Protein AF-A0A969TFQ9-F1 (afdb_monomer)

Secondary structure (DSSP, 8-state):
-EEEEEE-----EEETTEEEEEEEE-SPPP-PPTT----SSPPPEEEEEEEEHHHHHHHTTGGG-SS--EEEEEEEEEETTTTEEEEEEEEEEEHHHHHHHHHHHHHHHHHHHHHHHHHTT-

Radius of gyration: 19.7 Å; Cα contacts (8 Å, |Δi|>4): 183; chains: 1; bounding box: 43×30×66 Å

Nearest PDB structures (foldseek):
  4joi-assembly2_B  TM=5.918E-01  e=1.548E-03  Homo sapiens
  2xti-assembly1_B  TM=7.080E-01  e=2.778E-02  Brugia malayi
  6cqo-assembly1_G  TM=5.474E-01  e=1.103E-02  Saccharomyces cerevisiae S288C
  1se8-assembly1_A-2  TM=5.428E-01  e=1.750E-02  Deinococcus radiodurans
  3k80-assembly1_C  TM=5.067E-01  e=1.103E-02  Trypanosoma brucei

Sequence (122 aa):
MKVTLIGKLGKVIERQGFVITTMQYTGPLPNLPKGVPQPDPLPPTTYVIYIGQRQWRRIKAAVEDPEDTVVIEGTQFYDAQYEAITIFATSCTTRILEQQRREEQKAQATEAESTEAAEETT

Structure (mmCIF, N/CA/C/O backbone):
data_AF-A0A969TFQ9-F1
#
_entry.id   AF-A0A969TFQ9-F1
#
loop_
_atom_site.group_PDB
_atom_site.id
_atom_site.type_symbol
_atom_site.label_atom_id
_atom_site.label_alt_id
_atom_site.label_comp_id
_atom_site.label_asym_id
_atom_site.label_entity_id
_atom_site.label_seq_id
_atom_site.pdbx_PDB_ins_code
_atom_site.Cartn_x
_atom_site.Cartn_y
_atom_site.Cartn_z
_atom_site.occupancy
_atom_site.B_iso_or_equiv
_atom_site.auth_seq_id
_atom_site.auth_comp_id
_atom_site.auth_asym_id
_atom_site.auth_atom_id
_atom_site.pdbx_PDB_model_num
ATOM 1 N N . MET A 1 1 ? -1.121 -15.480 -3.894 1.00 84.12 1 MET A N 1
ATOM 2 C CA . MET A 1 1 ? 0.130 -14.698 -3.796 1.00 84.12 1 MET A CA 1
ATOM 3 C C . MET A 1 1 ? -0.223 -13.340 -3.211 1.00 84.12 1 MET A C 1
ATOM 5 O O . MET A 1 1 ? -1.000 -12.633 -3.836 1.00 84.12 1 MET A O 1
ATOM 9 N N . LYS A 1 2 ? 0.255 -13.024 -2.003 1.00 94.25 2 LYS A N 1
ATOM 10 C CA . LYS A 1 2 ? -0.016 -11.753 -1.313 1.00 94.25 2 LYS A CA 1
ATOM 11 C C . LYS A 1 2 ? 1.198 -10.841 -1.453 1.00 94.25 2 LYS A C 1
ATOM 13 O O . LYS A 1 2 ? 2.321 -11.323 -1.336 1.00 94.25 2 LYS A O 1
ATOM 18 N N . VAL A 1 3 ? 0.962 -9.553 -1.663 1.00 95.75 3 VAL A N 1
ATOM 19 C CA . VAL A 1 3 ? 1.996 -8.516 -1.634 1.00 95.75 3 VAL A CA 1
ATOM 20 C C . VAL A 1 3 ? 1.592 -7.381 -0.711 1.00 95.75 3 VAL A C 1
ATOM 22 O O . VAL A 1 3 ? 0.400 -7.129 -0.523 1.00 95.75 3 VAL A O 1
ATOM 25 N N . THR A 1 4 ? 2.596 -6.696 -0.172 1.00 96.62 4 THR A N 1
ATOM 26 C CA . THR A 1 4 ? 2.423 -5.494 0.639 1.00 96.62 4 THR A CA 1
ATOM 27 C C . THR A 1 4 ? 3.208 -4.359 -0.002 1.00 96.62 4 THR A C 1
ATOM 29 O O . THR A 1 4 ? 4.418 -4.474 -0.189 1.00 96.62 4 THR A O 1
ATOM 32 N N . LEU A 1 5 ? 2.519 -3.275 -0.344 1.00 96.00 5 LEU A N 1
ATOM 33 C CA . LEU A 1 5 ? 3.113 -2.039 -0.835 1.00 96.00 5 LEU A CA 1
ATOM 34 C C . LEU A 1 5 ? 3.066 -0.984 0.267 1.00 96.00 5 LEU A C 1
ATOM 36 O O . LEU A 1 5 ? 2.035 -0.801 0.916 1.00 96.00 5 LEU A O 1
ATOM 40 N N . ILE A 1 6 ? 4.182 -0.290 0.464 1.00 95.81 6 ILE A N 1
ATOM 41 C CA . ILE A 1 6 ? 4.308 0.798 1.430 1.00 95.81 6 ILE A CA 1
ATOM 42 C C . ILE A 1 6 ? 4.914 1.980 0.691 1.00 95.81 6 ILE A C 1
ATOM 44 O O . ILE A 1 6 ? 6.014 1.867 0.152 1.00 95.81 6 ILE A O 1
ATOM 48 N N . GLY A 1 7 ? 4.206 3.104 0.662 1.00 95.44 7 GLY A N 1
ATOM 49 C CA . GLY A 1 7 ? 4.700 4.289 -0.023 1.00 95.44 7 GLY A CA 1
ATOM 50 C C . GLY A 1 7 ? 3.646 5.362 -0.234 1.00 95.44 7 GLY A C 1
ATOM 51 O O . GLY A 1 7 ? 2.586 5.373 0.396 1.00 95.44 7 GLY A O 1
ATOM 52 N N . LYS A 1 8 ? 3.964 6.278 -1.147 1.00 95.69 8 LYS A N 1
ATOM 53 C CA . LYS A 1 8 ? 3.090 7.377 -1.547 1.00 95.69 8 LYS A CA 1
ATOM 54 C C . LYS A 1 8 ? 2.298 7.010 -2.792 1.00 95.69 8 LYS A C 1
ATOM 56 O O . LYS A 1 8 ? 2.812 6.369 -3.710 1.00 95.69 8 LYS A O 1
ATOM 61 N N . LEU A 1 9 ? 1.039 7.430 -2.810 1.00 96.25 9 LEU A N 1
ATOM 62 C CA . LEU A 1 9 ? 0.205 7.315 -3.995 1.00 96.25 9 LEU A CA 1
ATOM 63 C C . LEU A 1 9 ? 0.574 8.414 -4.989 1.00 96.25 9 LEU A C 1
ATOM 65 O O . LEU A 1 9 ? 0.857 9.546 -4.611 1.00 96.25 9 LEU A O 1
ATOM 69 N N . GLY A 1 10 ? 0.580 8.052 -6.264 1.00 94.88 10 GLY A N 1
ATOM 70 C CA . GLY A 1 10 ? 0.689 8.972 -7.381 1.00 94.88 10 GLY A CA 1
ATOM 71 C C . GLY A 1 10 ? -0.694 9.418 -7.839 1.00 94.88 10 GLY A C 1
ATOM 72 O O . GLY A 1 10 ? -1.557 9.779 -7.042 1.00 94.88 10 GLY A O 1
ATOM 73 N N . LYS A 1 11 ? -0.923 9.384 -9.153 1.00 94.69 11 LYS A N 1
ATOM 74 C CA . LYS A 1 11 ? -2.179 9.854 -9.738 1.00 94.69 11 LYS A CA 1
ATOM 75 C C . LYS A 1 11 ? -3.349 8.978 -9.293 1.00 94.69 11 LYS A C 1
ATOM 77 O O . LYS A 1 11 ? -3.375 7.790 -9.594 1.00 94.69 11 LYS A O 1
ATOM 82 N N . VAL A 1 12 ? -4.349 9.599 -8.674 1.00 96.75 12 VAL A N 1
ATOM 83 C CA . VAL A 1 12 ? -5.595 8.950 -8.256 1.00 96.75 12 VAL A CA 1
ATOM 84 C C . VAL A 1 12 ? -6.700 9.215 -9.278 1.00 96.75 12 VAL A C 1
ATOM 86 O O . VAL A 1 12 ? -6.914 10.346 -9.713 1.00 96.75 12 VAL A O 1
ATOM 89 N N . ILE A 1 13 ? -7.416 8.163 -9.666 1.00 96.81 13 ILE A N 1
ATOM 90 C CA . ILE A 1 13 ? -8.539 8.200 -10.600 1.00 96.81 13 ILE A CA 1
ATOM 91 C C . ILE A 1 13 ? -9.718 7.461 -9.968 1.00 96.81 13 ILE A C 1
ATOM 93 O O . ILE A 1 13 ? -9.719 6.234 -9.868 1.00 96.81 13 ILE A O 1
ATOM 97 N N . GLU A 1 14 ? -10.758 8.198 -9.582 1.00 97.06 14 GLU A N 1
ATOM 98 C CA . GLU A 1 14 ? -11.993 7.591 -9.083 1.00 97.06 14 GLU A CA 1
ATOM 99 C C . GLU A 1 14 ? -12.874 7.092 -10.247 1.00 97.06 14 GLU A C 1
ATOM 101 O O . GLU A 1 14 ? -13.025 7.743 -11.291 1.00 97.06 14 GLU A O 1
ATOM 106 N N . ARG A 1 15 ? -13.436 5.893 -10.079 1.00 95.75 15 ARG A N 1
ATOM 107 C CA . ARG A 1 15 ? -14.377 5.232 -10.992 1.00 95.75 15 ARG A CA 1
ATOM 108 C C .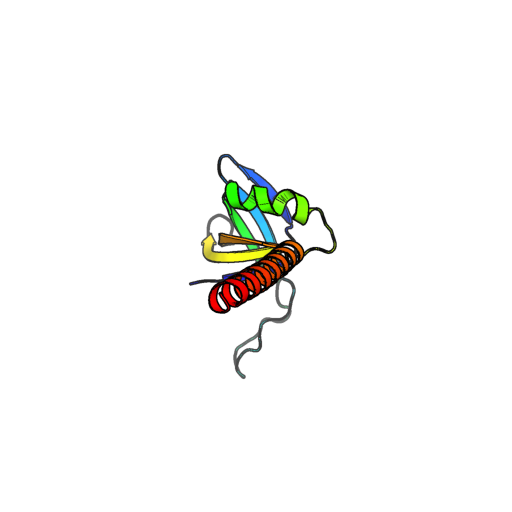 ARG A 1 15 ? -15.607 4.780 -10.207 1.00 95.75 15 ARG A C 1
ATOM 110 O O . ARG A 1 15 ? -15.637 4.810 -8.978 1.00 95.75 15 ARG A O 1
ATOM 117 N N . GLN A 1 16 ? -16.656 4.361 -10.908 1.00 94.06 16 GLN A N 1
ATOM 118 C CA . GLN A 1 16 ? -17.849 3.850 -10.241 1.00 94.06 16 GLN A CA 1
ATOM 119 C C . GLN A 1 16 ? -17.519 2.531 -9.520 1.00 94.06 16 GLN A C 1
ATOM 121 O O . GLN A 1 16 ? -17.326 1.497 -10.149 1.00 94.06 16 GLN A O 1
ATOM 126 N N . GLY A 1 17 ? -17.446 2.578 -8.188 1.00 94.88 17 GLY A N 1
ATOM 127 C CA . GLY A 1 17 ? -17.252 1.406 -7.324 1.00 94.88 17 GLY A CA 1
ATOM 128 C C . GLY A 1 17 ? -15.806 1.120 -6.900 1.00 94.88 17 GLY A C 1
ATOM 129 O O . GLY A 1 17 ? -15.604 0.344 -5.962 1.00 94.88 17 GLY A O 1
ATOM 130 N N . PHE A 1 18 ? -14.812 1.769 -7.510 1.00 97.38 18 PHE A N 1
ATOM 131 C CA . PHE A 1 18 ? -13.399 1.583 -7.178 1.00 97.38 18 PHE A CA 1
ATOM 132 C C . PHE A 1 18 ? -12.547 2.791 -7.580 1.00 97.38 18 PHE A C 1
ATOM 134 O O . PHE A 1 18 ? -12.975 3.671 -8.323 1.00 97.38 18 PHE A O 1
ATOM 141 N N . VAL A 1 19 ? -11.311 2.803 -7.101 1.00 97.81 19 VAL A N 1
ATOM 142 C CA . VAL A 1 19 ? -10.298 3.811 -7.400 1.00 97.81 19 VAL A CA 1
ATOM 143 C C . VAL A 1 19 ? -9.090 3.135 -8.018 1.00 97.81 19 VAL A C 1
ATOM 145 O O . VAL A 1 19 ? -8.673 2.073 -7.561 1.00 97.81 19 VAL A O 1
ATOM 148 N N . ILE A 1 20 ? -8.538 3.760 -9.051 1.00 96.75 20 ILE A N 1
ATOM 149 C CA . ILE A 1 20 ? -7.268 3.379 -9.659 1.00 96.75 20 ILE A CA 1
ATOM 150 C C . ILE A 1 20 ? -6.231 4.390 -9.199 1.00 96.75 20 ILE A C 1
ATOM 152 O O . ILE A 1 20 ? -6.448 5.596 -9.308 1.00 96.75 20 ILE A O 1
ATOM 156 N N . THR A 1 21 ? -5.103 3.916 -8.698 1.00 96.75 21 THR A N 1
ATOM 157 C CA . THR A 1 21 ? -3.969 4.773 -8.359 1.00 96.75 21 THR A CA 1
ATOM 158 C C . THR A 1 21 ? -2.660 4.124 -8.774 1.00 96.75 21 THR A C 1
ATOM 160 O O . THR A 1 21 ? -2.634 2.953 -9.148 1.00 96.75 21 THR A O 1
ATOM 163 N N . THR A 1 22 ? -1.574 4.881 -8.733 1.00 96.06 22 THR A N 1
ATOM 164 C CA . THR A 1 22 ? -0.229 4.372 -8.993 1.00 96.06 22 THR A CA 1
ATOM 165 C C . THR A 1 22 ? 0.633 4.471 -7.748 1.00 96.06 22 THR A C 1
ATOM 167 O O . THR A 1 22 ? 0.475 5.401 -6.965 1.00 96.06 22 THR A O 1
ATOM 170 N N . MET A 1 23 ? 1.599 3.576 -7.589 1.00 95.75 23 MET A N 1
ATOM 171 C CA . MET A 1 23 ? 2.686 3.730 -6.621 1.00 95.75 23 MET A CA 1
ATOM 172 C C . MET A 1 23 ? 3.999 3.414 -7.323 1.00 95.75 23 MET A C 1
ATOM 174 O O . MET A 1 23 ? 4.091 2.407 -8.022 1.00 95.75 23 MET A O 1
ATOM 178 N N . GLN A 1 24 ? 5.002 4.273 -7.165 1.00 93.81 24 GLN A N 1
ATOM 179 C CA . GLN A 1 24 ? 6.315 4.066 -7.767 1.00 93.81 24 GLN A CA 1
ATOM 180 C C . GLN A 1 24 ? 7.309 3.605 -6.705 1.00 93.81 24 GLN A C 1
ATOM 182 O O . GLN A 1 24 ? 7.395 4.187 -5.626 1.00 93.81 24 GLN A O 1
ATOM 187 N N . TYR A 1 25 ? 8.064 2.564 -7.029 1.00 91.88 25 TYR A N 1
ATOM 188 C CA . TYR A 1 25 ? 9.150 2.056 -6.213 1.00 91.88 25 TYR A CA 1
ATOM 189 C C . TYR A 1 25 ? 10.492 2.332 -6.890 1.00 91.88 25 TYR A C 1
ATOM 191 O O . TYR A 1 25 ? 10.716 1.924 -8.029 1.00 91.88 25 TYR A O 1
ATOM 199 N N . THR A 1 26 ? 11.376 3.016 -6.169 1.00 89.38 26 THR A N 1
ATOM 200 C CA . THR A 1 26 ? 12.738 3.380 -6.601 1.00 89.38 26 THR A CA 1
ATOM 201 C C . THR A 1 26 ? 13.816 2.865 -5.640 1.00 89.38 26 THR A C 1
ATOM 203 O O . THR A 1 26 ? 14.979 3.243 -5.756 1.00 89.38 26 THR A O 1
ATOM 206 N N . GLY A 1 27 ? 13.438 2.037 -4.660 1.00 85.75 27 GLY A N 1
ATOM 207 C CA . GLY A 1 27 ? 14.350 1.508 -3.646 1.00 85.75 27 GLY A CA 1
ATOM 208 C C . GLY A 1 27 ? 15.185 0.318 -4.134 1.00 85.75 27 GLY A C 1
ATOM 209 O O . GLY A 1 27 ? 14.932 -0.219 -5.212 1.00 85.75 27 GLY A O 1
ATOM 210 N N . PRO A 1 28 ? 16.175 -0.120 -3.338 1.00 86.75 28 PRO A N 1
ATOM 211 C CA . PRO A 1 28 ? 17.007 -1.270 -3.674 1.00 86.75 28 PRO A CA 1
ATOM 212 C C . PRO A 1 28 ? 16.209 -2.572 -3.598 1.00 86.75 28 PRO A C 1
ATOM 214 O O . PRO A 1 28 ? 15.392 -2.750 -2.698 1.00 86.75 28 PRO A O 1
ATOM 217 N N . LEU A 1 29 ? 16.507 -3.534 -4.474 1.00 86.56 29 LEU A N 1
ATOM 218 C CA . LEU A 1 29 ? 15.943 -4.878 -4.340 1.00 86.56 29 LEU A CA 1
ATOM 219 C C . LEU A 1 29 ? 16.222 -5.453 -2.938 1.00 86.56 29 LEU A C 1
ATOM 221 O O . LEU A 1 29 ? 17.274 -5.173 -2.353 1.00 86.56 29 LEU A O 1
ATOM 225 N N . PRO A 1 30 ? 15.311 -6.281 -2.394 1.00 85.75 30 PRO A N 1
ATOM 226 C CA . PRO A 1 30 ? 15.586 -7.009 -1.163 1.00 85.75 30 PRO A CA 1
ATOM 227 C C . PRO A 1 30 ? 16.843 -7.868 -1.330 1.00 85.75 30 PRO A C 1
ATOM 229 O O . PRO A 1 30 ? 17.195 -8.248 -2.446 1.00 85.75 30 PRO A O 1
ATOM 232 N N . ASN A 1 31 ? 17.507 -8.201 -0.219 1.00 88.62 31 ASN A N 1
ATOM 233 C CA . ASN A 1 31 ? 18.717 -9.023 -0.240 1.00 88.62 31 ASN A CA 1
ATOM 234 C C . ASN A 1 31 ? 18.482 -10.315 -1.032 1.00 88.62 31 ASN A C 1
ATOM 236 O O . ASN A 1 31 ? 17.735 -11.196 -0.601 1.00 8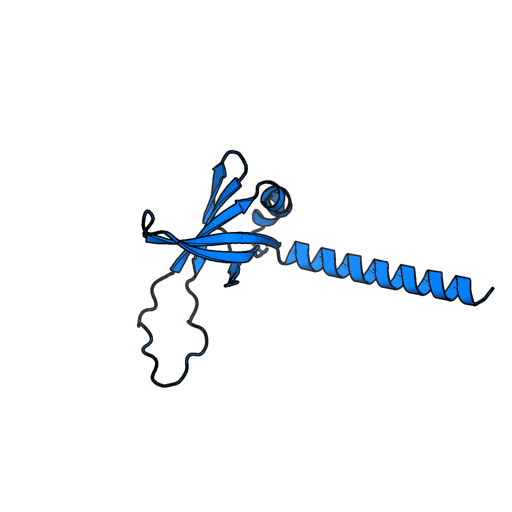8.62 31 ASN A O 1
ATOM 240 N N . LEU A 1 32 ? 19.133 -10.412 -2.190 1.00 89.06 32 LEU A N 1
ATOM 241 C CA . LEU A 1 32 ? 19.066 -11.589 -3.042 1.00 89.06 32 LEU A CA 1
ATOM 242 C C . LEU A 1 32 ? 20.212 -12.550 -2.698 1.00 89.06 32 LEU A C 1
ATOM 244 O O . LEU A 1 32 ? 21.286 -12.108 -2.275 1.00 89.06 32 LEU A O 1
ATOM 248 N N . PRO A 1 33 ? 20.021 -13.866 -2.894 1.00 93.56 33 PRO A N 1
ATOM 249 C CA . PRO A 1 33 ? 21.107 -14.830 -2.802 1.00 93.56 33 PRO A CA 1
ATOM 250 C C . PRO A 1 33 ? 22.283 -14.455 -3.711 1.00 93.56 33 PRO A C 1
ATOM 252 O O . PRO A 1 33 ? 22.107 -13.912 -4.805 1.00 93.56 33 PRO A O 1
ATOM 255 N N . LYS A 1 34 ? 23.499 -14.792 -3.272 1.00 91.94 34 LYS A N 1
ATOM 256 C CA . LYS A 1 34 ? 24.710 -14.588 -4.077 1.00 91.94 34 LYS A CA 1
ATOM 257 C C . LYS A 1 34 ? 24.573 -15.297 -5.429 1.00 91.94 34 LYS A C 1
ATOM 259 O O . LYS A 1 34 ? 24.143 -16.445 -5.481 1.00 91.94 34 LYS A O 1
ATOM 264 N N . GLY A 1 35 ? 24.981 -14.619 -6.500 1.00 90.94 35 GLY A N 1
ATOM 265 C CA . GLY A 1 35 ? 24.952 -15.152 -7.865 1.00 90.94 35 GLY A CA 1
ATOM 266 C C . GLY A 1 35 ? 23.661 -14.878 -8.642 1.00 90.94 35 GLY A C 1
ATOM 267 O O . GLY A 1 35 ? 23.632 -15.151 -9.838 1.00 90.94 35 GLY A O 1
ATOM 268 N N . VAL A 1 36 ? 22.622 -14.307 -8.017 1.00 92.94 36 VAL A N 1
ATOM 269 C CA . VAL A 1 36 ? 21.443 -13.818 -8.749 1.00 92.94 36 VAL A CA 1
ATOM 270 C C . VAL A 1 36 ? 21.805 -12.506 -9.457 1.00 92.94 36 VAL A C 1
ATOM 272 O O . VAL A 1 36 ? 22.232 -11.569 -8.778 1.00 92.94 36 VAL A O 1
ATOM 275 N N . PRO A 1 37 ? 21.644 -12.404 -10.791 1.00 89.88 37 PRO A N 1
ATOM 276 C CA . PRO A 1 37 ? 21.894 -11.161 -11.510 1.00 89.88 37 PRO 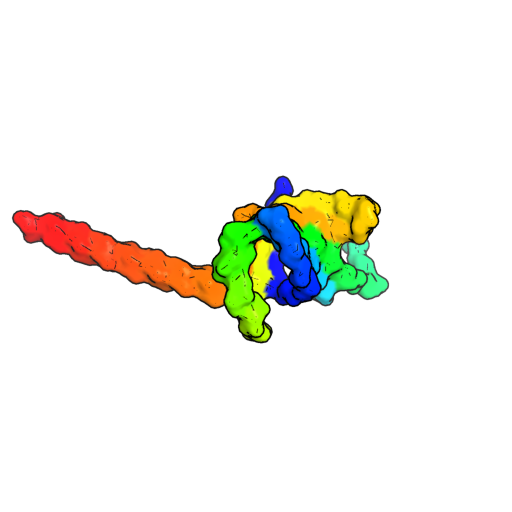A CA 1
ATOM 277 C C . PRO A 1 37 ? 20.996 -10.039 -10.988 1.00 89.88 37 PRO A C 1
ATOM 279 O O . PRO A 1 37 ? 19.782 -10.213 -10.868 1.00 89.88 37 PRO A O 1
ATOM 282 N N . GLN A 1 38 ? 21.594 -8.887 -10.700 1.00 86.06 38 GLN A N 1
ATOM 283 C CA . GLN A 1 38 ? 20.867 -7.669 -10.362 1.00 86.06 38 GLN A CA 1
ATOM 284 C C . GLN A 1 38 ? 21.024 -6.672 -11.510 1.00 86.06 38 GLN A C 1
ATOM 286 O O . GLN A 1 38 ? 22.152 -6.447 -11.952 1.00 86.06 38 GLN A O 1
ATOM 291 N N . PRO A 1 39 ? 19.925 -6.101 -12.025 1.00 85.06 39 PRO A N 1
ATOM 292 C CA . PRO A 1 39 ? 20.019 -5.036 -13.010 1.00 85.06 39 PRO A CA 1
ATOM 293 C C . PRO A 1 39 ? 20.672 -3.800 -12.379 1.00 85.06 39 PRO A C 1
ATOM 295 O O . PRO A 1 39 ? 20.312 -3.404 -11.269 1.00 85.06 39 PRO A O 1
ATOM 298 N N . ASP A 1 40 ? 21.611 -3.200 -13.107 1.00 83.62 40 ASP A N 1
ATOM 299 C CA . ASP A 1 40 ? 22.271 -1.947 -12.748 1.00 83.62 40 ASP A CA 1
ATOM 300 C C . ASP A 1 40 ? 22.253 -1.002 -13.969 1.00 83.62 40 ASP A C 1
ATOM 302 O O . ASP A 1 40 ? 22.846 -1.340 -15.000 1.00 83.62 40 ASP A O 1
ATOM 306 N N . PRO A 1 41 ? 21.532 0.136 -13.913 1.00 87.00 41 PRO A N 1
ATOM 307 C CA . PRO A 1 41 ? 20.722 0.605 -12.788 1.00 87.00 41 PRO A CA 1
ATOM 308 C C . PRO A 1 41 ? 19.419 -0.192 -12.634 1.00 87.00 41 PRO A C 1
ATOM 310 O O . PRO A 1 41 ? 18.856 -0.693 -13.610 1.00 87.00 41 PRO A O 1
ATOM 313 N N . LEU A 1 42 ? 18.892 -0.260 -11.410 1.00 88.56 42 LEU A N 1
ATOM 314 C CA . LEU A 1 42 ? 17.560 -0.811 -11.167 1.00 88.56 42 LEU A CA 1
ATOM 315 C C . LEU A 1 42 ? 16.497 0.172 -11.697 1.00 88.56 42 LEU A C 1
ATOM 317 O O . LEU A 1 42 ? 16.410 1.296 -11.191 1.00 88.56 42 LEU A O 1
ATOM 321 N N . PRO A 1 43 ? 15.679 -0.207 -12.696 1.00 89.25 43 PRO A N 1
ATOM 322 C CA . PRO A 1 43 ? 14.648 0.683 -13.207 1.00 89.25 43 PRO A CA 1
ATOM 323 C C . PRO A 1 43 ? 13.538 0.904 -12.162 1.00 89.25 43 PRO A C 1
ATOM 325 O O . PRO A 1 43 ? 13.157 -0.038 -11.457 1.00 89.25 43 PRO A O 1
ATOM 328 N N . PRO A 1 44 ? 12.961 2.119 -12.080 1.00 89.81 44 PRO A N 1
ATOM 329 C CA . PRO A 1 44 ? 11.780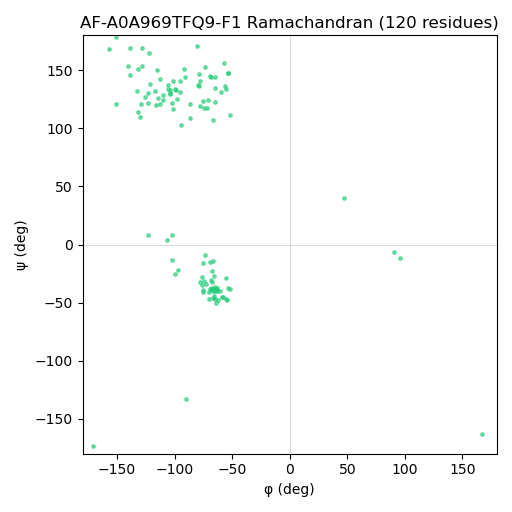 2.365 -11.264 1.00 89.81 44 PRO A CA 1
ATOM 330 C C . PRO A 1 44 ? 10.639 1.420 -11.640 1.00 89.81 44 PRO A C 1
ATOM 332 O O . PRO A 1 44 ? 10.320 1.257 -12.816 1.00 89.81 44 PRO A O 1
ATOM 335 N N . THR A 1 45 ? 9.988 0.832 -10.640 1.00 90.94 45 THR A N 1
ATOM 336 C CA . THR A 1 45 ? 8.824 -0.037 -10.854 1.00 90.94 45 THR A CA 1
ATOM 337 C C . THR A 1 45 ? 7.549 0.723 -10.523 1.00 90.94 45 THR A C 1
ATOM 339 O O . THR A 1 45 ? 7.380 1.190 -9.396 1.00 90.94 45 THR A O 1
ATOM 342 N N . THR A 1 46 ? 6.639 0.834 -11.488 1.00 92.81 46 THR A N 1
ATOM 343 C CA . THR A 1 46 ? 5.313 1.424 -11.276 1.00 92.81 46 THR A CA 1
ATOM 344 C C . THR A 1 46 ? 4.283 0.326 -11.056 1.00 92.81 46 THR A C 1
ATOM 346 O O . THR A 1 46 ? 4.108 -0.556 -11.895 1.00 92.81 46 THR A O 1
ATOM 349 N N . TYR A 1 47 ? 3.568 0.417 -9.940 1.00 95.31 47 TYR A N 1
ATOM 350 C CA . TYR A 1 47 ? 2.426 -0.426 -9.624 1.00 95.31 47 TYR A CA 1
ATOM 351 C C . TYR A 1 47 ? 1.133 0.318 -9.928 1.00 95.31 47 TYR A C 1
ATOM 353 O O . TYR A 1 47 ? 0.979 1.468 -9.517 1.00 95.31 47 TYR A O 1
ATOM 361 N N . VAL A 1 48 ? 0.189 -0.346 -10.590 1.00 96.44 48 VAL A N 1
ATOM 362 C CA . VAL A 1 48 ? -1.198 0.121 -10.715 1.00 96.44 48 VAL A CA 1
ATOM 363 C C . VAL A 1 48 ? -2.016 -0.552 -9.625 1.00 96.44 48 VAL A C 1
ATOM 365 O O . VAL A 1 48 ? -1.923 -1.755 -9.425 1.00 96.44 48 VAL A O 1
ATOM 368 N N . ILE A 1 49 ? -2.808 0.199 -8.875 1.00 97.31 49 ILE A N 1
ATOM 369 C CA . ILE A 1 49 ? -3.507 -0.322 -7.704 1.00 97.31 49 ILE A CA 1
ATOM 370 C C . ILE A 1 49 ? -4.995 -0.041 -7.847 1.00 97.31 49 ILE A C 1
ATOM 372 O O . ILE A 1 49 ? -5.406 1.103 -8.039 1.00 97.31 49 ILE A O 1
ATOM 376 N N . TYR A 1 50 ? -5.794 -1.092 -7.704 1.00 96.94 50 TYR A N 1
ATOM 377 C CA . TYR A 1 50 ? -7.248 -1.037 -7.672 1.00 96.94 50 TYR A CA 1
ATOM 378 C C . TYR A 1 50 ? -7.710 -1.134 -6.221 1.00 96.94 50 TYR A C 1
ATOM 380 O O . TYR A 1 50 ? -7.494 -2.149 -5.557 1.00 96.94 50 TYR A O 1
ATOM 388 N N . ILE A 1 51 ? -8.354 -0.077 -5.735 1.00 98.31 51 ILE A N 1
ATOM 389 C CA . ILE A 1 51 ? -8.832 0.051 -4.357 1.00 98.31 51 ILE A CA 1
ATOM 390 C C . ILE A 1 51 ? -10.357 0.087 -4.379 1.00 98.31 51 ILE A C 1
ATOM 392 O O . ILE A 1 51 ? -10.958 0.910 -5.069 1.00 98.31 51 ILE A O 1
ATOM 396 N N . GLY A 1 52 ? -11.014 -0.784 -3.612 1.00 98.19 52 GLY A N 1
ATOM 397 C CA . GLY A 1 52 ? -12.474 -0.760 -3.516 1.00 98.19 52 GLY A CA 1
ATOM 398 C C . GLY A 1 52 ? -12.973 0.538 -2.869 1.00 98.19 52 GLY A C 1
ATOM 399 O O . GLY A 1 52 ? -12.366 1.034 -1.918 1.00 98.19 52 GLY A O 1
ATOM 400 N N . GLN A 1 53 ? -14.119 1.074 -3.312 1.00 97.75 53 GLN A N 1
ATOM 401 C CA . GLN A 1 53 ? -14.605 2.387 -2.845 1.00 97.75 53 GLN A CA 1
ATOM 402 C C . GLN A 1 53 ? -14.707 2.499 -1.314 1.00 97.75 53 GLN A C 1
ATOM 404 O O . GLN A 1 53 ? -14.435 3.552 -0.740 1.00 97.75 53 GLN A O 1
ATOM 409 N N . ARG A 1 54 ? -15.109 1.417 -0.631 1.00 96.69 54 ARG A N 1
ATOM 410 C CA . ARG A 1 54 ? -15.238 1.394 0.837 1.00 96.69 54 ARG A CA 1
ATOM 411 C C . ARG A 1 54 ? -13.894 1.553 1.547 1.00 96.69 54 ARG A C 1
ATOM 413 O O . ARG A 1 54 ? -13.846 2.221 2.572 1.00 96.69 54 ARG A O 1
ATOM 420 N N . GLN A 1 55 ? -12.833 0.946 1.018 1.00 97.12 55 GLN A N 1
ATOM 421 C CA . GLN A 1 55 ? -11.477 1.095 1.546 1.00 97.12 55 GLN A CA 1
ATOM 422 C C . GLN A 1 55 ? -10.964 2.510 1.268 1.00 97.12 55 GLN A C 1
ATOM 424 O O . GLN A 1 55 ? -10.515 3.183 2.190 1.00 97.12 55 GLN A O 1
ATOM 429 N N . TRP A 1 56 ? -11.130 2.996 0.031 1.00 97.75 56 TRP A N 1
ATOM 430 C CA . TRP A 1 56 ? -10.691 4.336 -0.366 1.00 97.75 56 TRP A CA 1
ATOM 431 C C . TRP A 1 56 ? -11.268 5.433 0.529 1.00 97.75 56 TRP A C 1
ATOM 433 O O . TRP A 1 56 ? -10.531 6.266 1.046 1.00 97.75 56 TRP A O 1
ATOM 443 N N . ARG A 1 57 ? -12.579 5.388 0.797 1.00 96.62 57 ARG A N 1
ATOM 444 C CA . ARG A 1 57 ? -13.257 6.370 1.660 1.00 96.62 57 ARG A CA 1
ATOM 445 C C . ARG A 1 57 ? -12.642 6.497 3.057 1.00 96.62 57 ARG A C 1
ATOM 447 O O . ARG A 1 57 ? -12.750 7.566 3.638 1.00 96.62 57 ARG A O 1
ATOM 454 N N . ARG A 1 58 ? -12.024 5.437 3.592 1.00 96.06 58 ARG A N 1
ATOM 455 C CA . ARG A 1 58 ? -11.407 5.448 4.930 1.00 96.06 58 ARG A CA 1
ATOM 456 C C . ARG A 1 58 ? -10.074 6.184 4.954 1.00 96.06 58 ARG A C 1
ATOM 458 O O . ARG A 1 58 ? -9.762 6.815 5.951 1.00 96.06 58 ARG A O 1
ATOM 465 N N . ILE A 1 59 ? -9.306 6.096 3.870 1.00 96.50 59 ILE A N 1
ATOM 466 C CA . ILE A 1 59 ? -7.951 6.654 3.805 1.00 96.50 59 ILE A CA 1
ATOM 467 C C . ILE A 1 59 ? -7.875 7.972 3.032 1.00 96.50 59 ILE A C 1
ATOM 469 O O . ILE A 1 59 ? -6.870 8.659 3.129 1.00 96.50 59 ILE A O 1
ATOM 473 N N . LYS A 1 60 ? -8.923 8.342 2.280 1.00 96.31 60 LYS A N 1
ATOM 474 C CA . LYS A 1 60 ? -8.928 9.497 1.366 1.00 96.31 60 LYS A CA 1
ATOM 475 C C . LYS A 1 60 ? -8.470 10.806 2.015 1.00 96.31 60 LYS A C 1
ATOM 477 O O . LYS A 1 60 ? -7.802 11.587 1.362 1.00 96.31 60 LYS A O 1
ATOM 482 N N . ALA A 1 61 ? -8.833 11.055 3.271 1.00 95.00 61 ALA A N 1
ATOM 483 C CA . ALA A 1 61 ? -8.369 12.249 3.975 1.00 95.00 61 ALA A CA 1
ATOM 484 C C . ALA A 1 61 ? -6.902 12.122 4.423 1.00 95.00 61 ALA A C 1
ATOM 486 O O . ALA A 1 61 ? -6.145 13.076 4.312 1.00 95.00 61 ALA A O 1
ATOM 487 N N . ALA A 1 62 ? -6.495 10.939 4.889 1.00 93.75 62 ALA A N 1
ATOM 488 C CA . ALA A 1 62 ? -5.145 10.688 5.390 1.00 93.75 62 ALA A CA 1
ATOM 489 C C . ALA A 1 62 ? -4.079 10.729 4.282 1.00 93.75 62 ALA A C 1
ATOM 491 O O . ALA A 1 62 ? -2.950 11.127 4.529 1.00 93.75 62 ALA A O 1
ATOM 492 N N . VAL A 1 63 ? -4.428 10.366 3.043 1.00 94.06 63 VAL A N 1
ATOM 493 C CA . VAL A 1 63 ? -3.474 10.407 1.918 1.00 94.06 63 VAL A CA 1
ATOM 494 C C . VAL A 1 63 ? -3.078 11.819 1.480 1.00 94.06 63 VAL A C 1
ATOM 496 O O . VAL A 1 63 ? -2.099 11.952 0.752 1.00 94.06 63 VAL A O 1
ATOM 499 N N . GLU A 1 64 ? -3.815 12.849 1.904 1.00 93.19 64 GLU A N 1
ATOM 500 C CA . GLU A 1 64 ? -3.465 14.254 1.656 1.00 93.19 64 GLU A CA 1
ATOM 501 C C . GLU A 1 64 ? -2.309 14.724 2.560 1.00 93.19 64 GLU A C 1
ATOM 503 O O . GLU A 1 64 ? -1.685 15.746 2.278 1.00 93.19 64 GLU A O 1
ATOM 508 N N . ASP A 1 65 ? -1.996 13.984 3.631 1.00 93.62 65 ASP A N 1
ATOM 509 C CA . ASP A 1 65 ? -0.876 14.287 4.518 1.00 93.62 65 ASP A CA 1
ATOM 510 C C . ASP A 1 65 ? 0.470 13.914 3.849 1.00 93.62 65 ASP A C 1
ATOM 512 O O . ASP A 1 65 ? 0.730 12.737 3.543 1.00 93.62 65 ASP A O 1
ATOM 516 N N . PRO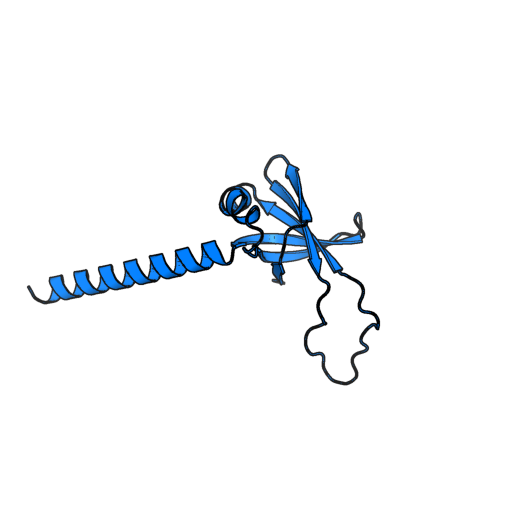 A 1 66 ? 1.370 14.889 3.609 1.00 91.19 66 PRO A N 1
ATOM 517 C CA . PRO A 1 66 ? 2.678 14.634 3.015 1.00 91.19 66 PRO A CA 1
ATOM 518 C C . PRO A 1 66 ? 3.614 13.812 3.911 1.00 91.19 66 PRO A C 1
ATOM 520 O O . PRO A 1 66 ? 4.542 13.207 3.373 1.00 91.19 66 PRO A O 1
ATOM 523 N N . GLU A 1 67 ? 3.332 13.648 5.202 1.00 94.06 67 GLU A N 1
ATOM 524 C CA . GLU A 1 67 ? 4.136 12.831 6.121 1.00 94.06 67 GLU A CA 1
ATOM 525 C C . GLU A 1 67 ? 3.578 11.408 6.308 1.00 94.06 67 GLU A C 1
ATOM 527 O O . GLU A 1 67 ? 4.324 10.478 6.625 1.00 94.06 67 GLU A O 1
ATOM 532 N N . ASP A 1 68 ? 2.289 11.176 6.039 1.00 95.44 68 ASP A N 1
ATOM 533 C CA . ASP A 1 68 ? 1.683 9.850 6.224 1.00 95.44 68 ASP A CA 1
ATOM 534 C C . ASP A 1 68 ? 2.023 8.885 5.077 1.00 95.44 68 ASP A C 1
ATOM 536 O O . ASP A 1 68 ? 2.149 9.259 3.917 1.00 95.44 68 ASP A O 1
ATOM 540 N N . THR A 1 69 ? 2.156 7.595 5.354 1.00 96.19 69 THR A N 1
ATOM 541 C CA . THR A 1 69 ? 2.483 6.597 4.328 1.00 96.19 69 THR A CA 1
ATOM 542 C C . THR A 1 69 ? 1.358 5.592 4.185 1.00 96.19 69 THR A C 1
ATOM 544 O O . THR A 1 69 ? 0.891 5.025 5.173 1.00 96.19 69 THR A O 1
ATOM 547 N N . VAL A 1 70 ? 0.953 5.320 2.945 1.00 97.56 70 VAL A N 1
ATOM 548 C CA . VAL A 1 70 ? -0.085 4.331 2.655 1.00 97.56 70 VAL A CA 1
ATOM 549 C C . VAL A 1 70 ? 0.510 2.933 2.728 1.00 97.56 70 VAL A C 1
ATOM 551 O O . VAL A 1 70 ? 1.591 2.674 2.195 1.00 97.56 70 VAL A O 1
ATOM 554 N N . VAL A 1 71 ? -0.222 2.028 3.369 1.00 97.69 71 VAL A N 1
ATOM 555 C CA . VAL A 1 71 ? 0.072 0.600 3.449 1.00 97.69 71 VAL A CA 1
ATOM 556 C C . VAL A 1 71 ? -1.055 -0.149 2.746 1.00 97.69 71 VAL A C 1
ATOM 558 O O . VAL A 1 71 ? -2.230 -0.038 3.108 1.00 97.69 71 VAL A O 1
ATOM 561 N N . ILE A 1 72 ? -0.703 -0.900 1.708 1.00 98.06 72 ILE A N 1
ATOM 562 C CA . ILE A 1 72 ? -1.647 -1.651 0.881 1.00 98.06 72 ILE A CA 1
ATOM 563 C C . ILE A 1 72 ? -1.249 -3.109 0.899 1.00 98.06 72 ILE A C 1
ATOM 565 O O . ILE A 1 72 ? -0.106 -3.445 0.616 1.00 98.06 72 ILE A O 1
ATOM 569 N N . GLU A 1 73 ? -2.214 -3.978 1.160 1.00 98.06 73 GLU A N 1
ATOM 570 C CA . GLU A 1 73 ? -2.058 -5.407 0.935 1.00 98.06 73 GLU A CA 1
ATOM 571 C C . GLU A 1 73 ? -2.988 -5.848 -0.183 1.00 98.06 73 GLU A C 1
ATOM 573 O O . GLU A 1 73 ? -4.126 -5.380 -0.275 1.00 98.06 73 GLU A O 1
ATOM 578 N N . GLY A 1 74 ? -2.531 -6.773 -1.017 1.00 98.00 74 GLY A N 1
ATOM 579 C CA . GLY A 1 74 ? -3.346 -7.245 -2.123 1.00 98.00 74 GLY A CA 1
ATOM 580 C C . GLY A 1 74 ? -2.781 -8.449 -2.848 1.00 98.00 74 GLY A C 1
ATOM 581 O O . GLY A 1 74 ? -1.782 -9.049 -2.447 1.00 98.00 74 GLY A O 1
ATOM 582 N N . THR A 1 75 ? -3.453 -8.793 -3.941 1.00 97.56 75 THR A N 1
ATOM 583 C CA . THR A 1 75 ? -2.995 -9.813 -4.888 1.00 97.56 75 THR A CA 1
ATOM 584 C C . THR A 1 75 ? -2.454 -9.125 -6.130 1.00 97.56 75 THR A C 1
ATOM 586 O O . THR A 1 75 ? -3.127 -8.257 -6.687 1.00 97.56 75 THR A O 1
ATOM 589 N N . GLN A 1 76 ? -1.251 -9.513 -6.555 1.00 96.00 76 GLN A N 1
ATOM 590 C CA . GLN A 1 76 ? -0.637 -8.975 -7.766 1.00 96.00 76 GLN A CA 1
ATOM 591 C C . GLN A 1 76 ? -0.984 -9.809 -9.002 1.00 96.00 76 GLN A C 1
ATOM 593 O O . GLN A 1 76 ? -1.033 -11.040 -8.931 1.00 96.00 76 GLN A O 1
ATOM 598 N N . PHE A 1 77 ? -1.150 -9.140 -10.137 1.00 93.38 77 PHE A N 1
ATOM 599 C CA . PHE A 1 77 ? -1.155 -9.743 -11.465 1.00 93.38 77 PHE A CA 1
ATOM 600 C C . PHE A 1 77 ? -0.408 -8.830 -12.443 1.00 93.38 77 PHE A C 1
ATOM 602 O O . PHE A 1 77 ? -0.322 -7.624 -12.226 1.00 93.38 77 PHE A O 1
ATOM 609 N N . TYR A 1 78 ? 0.153 -9.395 -13.507 1.00 93.31 78 TYR A N 1
ATOM 610 C CA . TYR A 1 78 ? 0.736 -8.594 -14.579 1.00 93.31 78 TYR A CA 1
ATOM 611 C C . TYR A 1 78 ? -0.347 -8.227 -15.594 1.00 93.31 78 TYR A C 1
ATOM 613 O O . TYR A 1 78 ? -0.983 -9.116 -16.163 1.00 93.31 78 TYR A O 1
ATOM 621 N N . ASP A 1 79 ? -0.558 -6.931 -15.806 1.00 87.00 79 ASP A N 1
ATOM 622 C CA . ASP A 1 79 ? -1.490 -6.416 -16.799 1.00 87.00 79 ASP A CA 1
ATOM 623 C C . ASP A 1 79 ? -0.741 -6.121 -18.099 1.00 87.00 79 ASP A C 1
ATOM 625 O O . ASP A 1 79 ? -0.039 -5.116 -18.215 1.00 87.00 79 ASP A O 1
ATOM 629 N N . ALA A 1 80 ? -0.894 -7.011 -19.078 1.00 89.75 80 ALA A N 1
ATOM 630 C CA . ALA A 1 80 ? -0.237 -6.883 -20.373 1.00 89.75 80 ALA A CA 1
ATOM 631 C C . ALA A 1 80 ? -0.760 -5.698 -21.203 1.00 89.75 80 ALA A C 1
ATOM 633 O O . ALA A 1 80 ? -0.042 -5.213 -22.068 1.00 89.75 80 ALA A O 1
ATOM 634 N N . GLN A 1 81 ? -1.984 -5.214 -20.954 1.00 82.94 81 GLN A N 1
ATOM 635 C CA . GLN A 1 81 ? -2.542 -4.084 -21.701 1.00 82.94 81 GLN A CA 1
ATOM 636 C C . GLN A 1 81 ? -1.878 -2.762 -21.303 1.00 82.94 81 GLN A C 1
ATOM 638 O O . GLN A 1 81 ? -1.727 -1.868 -22.133 1.00 82.94 81 GLN A O 1
ATOM 643 N N . TYR A 1 82 ? -1.501 -2.636 -20.031 1.00 78.19 82 TYR A N 1
ATOM 644 C CA . TYR A 1 82 ? -0.852 -1.442 -19.485 1.00 78.19 82 TYR A CA 1
ATOM 645 C C . TYR A 1 82 ? 0.640 -1.640 -19.201 1.00 78.19 82 TYR A C 1
ATOM 647 O O . TYR A 1 82 ? 1.268 -0.742 -18.647 1.00 78.19 82 TYR A O 1
ATOM 655 N N . GLU A 1 83 ? 1.185 -2.810 -19.551 1.00 85.62 83 GLU A N 1
ATOM 656 C CA . GLU A 1 83 ? 2.566 -3.229 -19.284 1.00 85.62 83 GLU A CA 1
ATOM 657 C C . GLU A 1 83 ? 2.998 -2.970 -17.829 1.00 85.62 83 GLU A C 1
ATOM 659 O O . GLU A 1 83 ? 4.121 -2.551 -17.549 1.00 85.62 83 GLU A O 1
ATOM 664 N N . ALA A 1 84 ? 2.091 -3.217 -16.879 1.00 88.19 84 ALA A N 1
ATOM 665 C CA . ALA A 1 84 ? 2.268 -2.835 -15.482 1.00 88.19 84 ALA A CA 1
ATOM 666 C C . ALA A 1 84 ? 1.951 -3.977 -14.515 1.00 88.19 84 ALA A C 1
ATOM 668 O O . ALA A 1 84 ? 1.094 -4.829 -14.763 1.00 88.19 84 ALA A O 1
ATOM 669 N N . ILE A 1 85 ? 2.616 -3.967 -13.358 1.00 94.62 85 ILE A N 1
ATOM 670 C CA . ILE A 1 85 ? 2.232 -4.832 -12.243 1.00 94.62 85 ILE A CA 1
ATOM 671 C C . ILE A 1 85 ? 1.020 -4.199 -11.573 1.00 94.62 85 ILE A C 1
ATOM 673 O O . ILE A 1 85 ? 1.085 -3.081 -11.059 1.00 94.62 85 ILE A O 1
ATOM 677 N N . THR A 1 86 ? -0.082 -4.931 -11.558 1.00 96.00 86 THR A N 1
ATOM 678 C CA . THR A 1 86 ? -1.329 -4.476 -10.970 1.00 96.00 86 THR A CA 1
ATOM 679 C C . THR A 1 86 ? -1.597 -5.163 -9.642 1.00 96.00 86 THR A C 1
ATOM 681 O O . THR A 1 86 ? -1.440 -6.374 -9.515 1.00 96.00 86 THR A O 1
ATOM 684 N N . ILE A 1 87 ? -2.054 -4.396 -8.655 1.00 97.62 87 ILE A N 1
ATOM 685 C CA . ILE A 1 87 ? -2.455 -4.869 -7.334 1.00 97.62 87 ILE A CA 1
ATOM 686 C C . ILE A 1 87 ? -3.961 -4.689 -7.155 1.00 97.62 87 ILE A C 1
ATOM 688 O O . ILE A 1 87 ? -4.470 -3.568 -7.169 1.00 97.62 87 ILE A O 1
ATOM 692 N N . PHE A 1 88 ? -4.675 -5.785 -6.901 1.00 97.12 88 PHE A N 1
ATOM 693 C CA . PHE A 1 88 ? -6.033 -5.733 -6.361 1.00 97.12 88 PHE A CA 1
ATOM 694 C C . PHE A 1 88 ? -5.963 -5.657 -4.837 1.00 97.12 88 PHE A C 1
ATOM 696 O O . PHE A 1 88 ? -5.586 -6.634 -4.181 1.00 97.12 88 PHE A O 1
ATOM 703 N N . ALA A 1 89 ? -6.295 -4.494 -4.274 1.00 98.12 89 ALA A N 1
ATOM 704 C CA . ALA A 1 89 ? -6.176 -4.248 -2.844 1.00 98.12 89 ALA A CA 1
ATOM 705 C C . ALA A 1 89 ? -7.223 -5.039 -2.046 1.00 98.12 89 ALA A C 1
ATOM 707 O O . ALA A 1 89 ? -8.433 -4.905 -2.236 1.00 98.12 89 ALA A O 1
ATOM 708 N N . THR A 1 90 ? -6.753 -5.834 -1.092 1.00 97.75 90 THR A N 1
ATOM 709 C CA . THR A 1 90 ? -7.582 -6.529 -0.097 1.00 97.75 90 THR A CA 1
ATOM 710 C C . THR A 1 90 ? -7.587 -5.792 1.242 1.00 97.75 90 THR A C 1
ATOM 712 O O . THR A 1 90 ? -8.562 -5.880 1.985 1.00 97.75 90 THR A O 1
ATOM 715 N N . SER A 1 91 ? -6.542 -5.009 1.522 1.00 97.44 91 SER A N 1
ATOM 716 C CA . SER A 1 91 ? -6.466 -4.066 2.641 1.00 97.44 91 SER A CA 1
ATOM 717 C C . SER A 1 91 ? -5.815 -2.764 2.182 1.00 97.44 91 SER A C 1
ATOM 719 O O . SER A 1 91 ? -4.931 -2.772 1.328 1.00 97.44 91 SER A O 1
ATOM 721 N N . CYS A 1 92 ? -6.262 -1.645 2.740 1.00 97.75 92 CYS A N 1
ATOM 722 C CA . CYS A 1 92 ? -5.728 -0.328 2.435 1.00 97.75 92 CYS A CA 1
ATOM 723 C C . CYS A 1 92 ? -5.900 0.570 3.662 1.00 97.75 92 CYS A C 1
ATOM 725 O O . CYS A 1 92 ? -7.019 0.740 4.154 1.00 97.75 92 CYS A O 1
ATOM 727 N N . THR A 1 93 ? -4.787 1.080 4.175 1.00 97.81 93 THR A N 1
ATOM 728 C CA . THR A 1 93 ? -4.698 1.892 5.395 1.00 97.81 93 THR A CA 1
ATOM 729 C C . THR A 1 93 ? -3.505 2.842 5.285 1.00 97.81 93 THR A C 1
ATOM 731 O O . THR A 1 93 ? -2.784 2.823 4.286 1.00 97.81 93 THR A O 1
ATOM 734 N N . THR A 1 94 ? -3.282 3.671 6.294 1.00 97.81 94 THR A N 1
ATOM 735 C CA . THR A 1 94 ? -2.071 4.484 6.424 1.00 97.81 94 THR A CA 1
ATOM 736 C C . THR A 1 94 ? -1.354 4.185 7.739 1.00 97.81 94 THR A C 1
ATOM 738 O O . THR A 1 94 ? -1.933 3.546 8.622 1.00 97.81 94 THR A O 1
ATOM 741 N N . ARG A 1 95 ? -0.090 4.607 7.874 1.00 96.69 95 ARG A N 1
ATOM 742 C CA . ARG A 1 95 ? 0.711 4.407 9.095 1.00 96.69 95 ARG A CA 1
ATOM 743 C C . ARG A 1 95 ? 0.031 5.043 10.304 1.00 96.69 95 ARG A C 1
ATOM 745 O O . ARG A 1 95 ? -0.070 4.392 11.342 1.00 96.69 95 ARG A O 1
ATOM 752 N N . ILE A 1 96 ? -0.460 6.273 10.152 1.00 96.31 96 ILE A N 1
ATOM 753 C CA . ILE A 1 96 ? -1.131 7.002 11.236 1.00 96.31 96 ILE A CA 1
ATOM 754 C C . ILE A 1 96 ? -2.431 6.294 11.637 1.00 96.31 96 ILE A C 1
ATOM 756 O O . ILE A 1 96 ? -2.651 6.038 12.820 1.00 96.31 96 ILE A O 1
ATOM 760 N N . LEU A 1 97 ? -3.264 5.896 10.668 1.00 96.06 97 LEU A N 1
ATOM 761 C CA . LEU A 1 97 ? -4.517 5.183 10.949 1.00 96.06 97 LEU A CA 1
ATOM 762 C C . LEU A 1 97 ? -4.283 3.802 11.585 1.00 96.06 97 LEU A C 1
ATOM 764 O O . LEU A 1 97 ? -5.047 3.384 12.456 1.00 96.06 97 LEU A O 1
ATOM 768 N N . GLU A 1 98 ? -3.231 3.079 11.181 1.00 94.69 98 GLU A N 1
ATOM 769 C CA . GLU A 1 98 ? -2.850 1.824 11.844 1.00 94.69 98 GLU A CA 1
ATOM 770 C C . GLU A 1 98 ? -2.412 2.047 13.290 1.00 94.69 98 GLU A C 1
ATOM 772 O O . GLU A 1 98 ? -2.757 1.241 14.157 1.00 94.69 98 GLU A O 1
ATOM 777 N N . GLN A 1 99 ? -1.661 3.117 13.554 1.00 93.88 99 GLN A N 1
ATOM 778 C CA . GLN A 1 99 ? -1.218 3.456 14.900 1.00 93.88 99 GLN A CA 1
ATOM 779 C C . GLN A 1 99 ? -2.408 3.789 15.807 1.00 93.88 99 GLN A C 1
ATOM 781 O O . GLN A 1 99 ? -2.545 3.166 16.859 1.00 93.88 99 GLN A O 1
ATOM 786 N N . GLN A 1 100 ? -3.305 4.672 15.362 1.00 93.56 100 GLN A N 1
ATOM 787 C CA . GLN A 1 100 ? -4.519 5.042 16.102 1.00 93.56 100 GLN A CA 1
ATOM 788 C C . GLN A 1 100 ? -5.355 3.810 16.457 1.00 93.56 100 GLN A C 1
ATOM 790 O O . GLN A 1 100 ? -5.703 3.592 17.615 1.00 93.56 100 GLN A O 1
ATOM 795 N N . ARG A 1 101 ? -5.586 2.922 15.482 1.00 92.94 101 ARG A N 1
ATOM 796 C CA . ARG A 1 101 ? -6.335 1.682 15.712 1.00 92.94 101 ARG A CA 1
ATOM 797 C C . ARG A 1 101 ? -5.672 0.774 16.751 1.00 92.94 101 ARG A C 1
ATOM 799 O O . ARG A 1 101 ? -6.369 0.137 17.537 1.00 92.94 101 ARG A O 1
ATOM 806 N N . ARG A 1 102 ? -4.339 0.656 16.741 1.00 93.12 102 ARG A N 1
ATOM 807 C CA . ARG A 1 102 ? -3.610 -0.163 17.726 1.00 93.12 102 ARG A CA 1
ATOM 808 C C . ARG A 1 102 ? -3.708 0.425 19.131 1.00 93.12 102 ARG A C 1
ATOM 810 O O . ARG A 1 102 ? -3.820 -0.335 20.089 1.00 93.12 102 ARG A O 1
ATOM 817 N N . GLU A 1 103 ? -3.675 1.748 19.252 1.00 94.12 103 GLU A N 1
ATOM 818 C CA . GLU A 1 103 ? -3.828 2.452 20.528 1.00 94.12 103 GLU A CA 1
ATOM 819 C C . GLU A 1 103 ? -5.246 2.279 21.095 1.00 94.12 103 GLU A C 1
ATOM 821 O O . GLU A 1 103 ? -5.390 1.887 22.252 1.00 94.12 103 GLU A O 1
ATOM 826 N N . GLU A 1 104 ? -6.283 2.440 20.266 1.00 93.12 104 GLU A N 1
ATOM 827 C CA . GLU A 1 104 ? -7.686 2.199 20.646 1.00 93.12 104 GLU A CA 1
ATOM 828 C C . GLU A 1 104 ? -7.922 0.760 21.123 1.00 93.12 104 GLU A C 1
ATOM 830 O O . GLU A 1 104 ? -8.555 0.533 22.153 1.00 93.12 104 GLU A O 1
ATOM 835 N N . GLN A 1 105 ? -7.377 -0.227 20.403 1.00 92.00 105 GLN A N 1
ATOM 836 C CA . GLN A 1 105 ? -7.495 -1.639 20.777 1.00 92.00 105 GLN A CA 1
ATOM 837 C C . GLN A 1 105 ? -6.820 -1.940 22.116 1.00 92.00 105 GLN A C 1
ATOM 839 O O . GLN A 1 105 ? -7.335 -2.730 22.906 1.00 92.00 105 GLN A O 1
ATOM 844 N N . LYS A 1 106 ? -5.676 -1.305 22.387 1.00 91.75 106 LYS A N 1
ATOM 845 C CA . LYS A 1 106 ? -4.960 -1.473 23.652 1.00 91.75 106 LYS A CA 1
ATOM 846 C C . LYS A 1 106 ? -5.718 -0.834 24.821 1.00 91.75 106 LYS A C 1
ATOM 848 O O . LYS A 1 106 ? -5.782 -1.434 25.892 1.00 91.75 106 LYS A O 1
ATOM 853 N N . ALA A 1 107 ? -6.308 0.344 24.616 1.00 91.00 107 ALA A N 1
ATOM 854 C CA . ALA A 1 107 ? -7.134 1.007 25.624 1.00 91.00 107 ALA A CA 1
A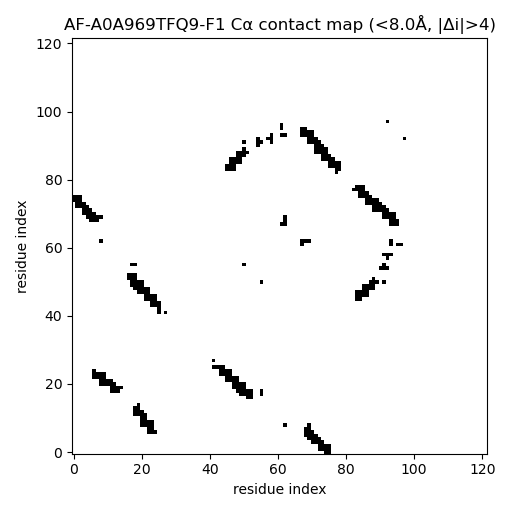TOM 855 C C . ALA A 1 107 ? -8.370 0.164 25.985 1.00 91.00 107 ALA A C 1
ATOM 857 O O . ALA A 1 107 ? -8.590 -0.115 27.160 1.00 91.00 107 ALA A O 1
ATOM 858 N N . GLN A 1 108 ? -9.092 -0.347 24.981 1.00 88.50 108 GLN A N 1
ATOM 859 C CA . GLN A 1 108 ? -10.274 -1.196 25.187 1.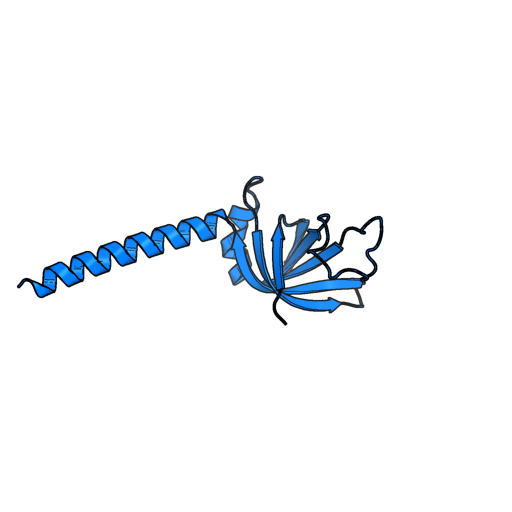00 88.50 108 GLN A CA 1
ATOM 860 C C . GLN A 1 108 ? -9.947 -2.514 25.897 1.00 88.50 108 GLN A C 1
ATOM 862 O O . GLN A 1 108 ? -10.703 -2.947 26.760 1.00 88.50 108 GLN A O 1
ATOM 867 N N . ALA A 1 109 ? -8.815 -3.147 25.568 1.00 88.69 109 ALA A N 1
ATOM 868 C CA . ALA A 1 109 ? -8.383 -4.362 26.258 1.00 88.69 109 ALA A CA 1
ATOM 869 C C . ALA A 1 109 ? -8.102 -4.100 27.748 1.00 88.69 109 ALA A C 1
ATOM 871 O O . ALA A 1 109 ? -8.502 -4.891 28.593 1.00 88.69 109 ALA A O 1
ATOM 872 N N . THR A 1 110 ? -7.489 -2.957 28.072 1.00 87.94 110 THR A N 1
ATOM 873 C CA . THR A 1 110 ? -7.187 -2.571 29.462 1.00 87.94 110 THR A CA 1
ATOM 874 C C . THR A 1 110 ? -8.463 -2.252 30.260 1.00 87.94 110 THR A C 1
ATOM 876 O O . THR A 1 110 ? -8.576 -2.600 31.437 1.00 87.94 110 THR A O 1
ATOM 879 N N . GLU A 1 111 ? -9.450 -1.607 29.631 1.00 81.94 111 GLU A N 1
ATOM 880 C CA . GLU A 1 111 ? -10.757 -1.317 30.246 1.00 81.94 111 GLU A CA 1
ATOM 881 C C . GLU A 1 111 ? -11.601 -2.585 30.467 1.00 81.94 111 GLU A C 1
ATOM 883 O O . GLU A 1 111 ? -12.250 -2.723 31.503 1.00 81.94 111 GLU A O 1
ATOM 888 N N . ALA A 1 112 ? -11.561 -3.545 29.538 1.00 81.31 112 ALA A N 1
ATOM 889 C CA . ALA A 1 112 ? -12.255 -4.824 29.691 1.00 81.31 112 ALA A CA 1
ATOM 890 C C . ALA A 1 112 ? -11.660 -5.662 30.836 1.00 81.31 112 ALA A C 1
ATOM 892 O O . ALA A 1 112 ? -12.398 -6.153 31.686 1.00 81.31 112 ALA A O 1
ATOM 893 N N . GLU A 1 113 ? -10.330 -5.741 30.916 1.00 79.69 113 GLU A N 1
ATOM 894 C CA . GLU A 1 113 ? -9.610 -6.522 31.933 1.00 79.69 113 GLU A CA 1
ATOM 895 C C . GLU A 1 113 ? -9.780 -5.935 33.350 1.00 79.69 113 GLU A C 1
ATOM 897 O O . GLU A 1 113 ? -9.869 -6.667 34.333 1.00 79.69 113 GLU A O 1
ATOM 902 N N . SER A 1 114 ? -9.910 -4.608 33.471 1.00 74.50 114 SER A N 1
ATOM 903 C CA . SER A 1 114 ? -10.207 -3.951 34.756 1.00 74.50 114 SER A CA 1
ATOM 904 C C . SER A 1 114 ? -11.673 -4.073 35.190 1.00 74.50 114 SER A C 1
ATOM 906 O O . SER A 1 114 ? -11.947 -4.085 36.389 1.00 74.50 114 SER A O 1
ATOM 908 N N . THR A 1 115 ? -12.605 -4.200 34.242 1.00 74.94 115 THR A N 1
ATOM 909 C CA . THR A 1 115 ? -14.031 -4.429 34.535 1.00 74.94 115 THR A CA 1
ATOM 910 C C . THR A 1 115 ? -14.282 -5.879 34.965 1.00 74.94 115 THR A C 1
ATOM 912 O O . THR A 1 115 ? -14.991 -6.112 35.940 1.00 74.94 115 THR A O 1
ATOM 915 N N . GLU A 1 116 ? -13.633 -6.843 34.308 1.00 73.06 116 GLU A N 1
ATOM 916 C CA . GLU A 1 116 ? -13.726 -8.275 34.631 1.00 73.06 116 GLU A CA 1
ATOM 917 C C . GLU A 1 116 ? -13.098 -8.595 36.004 1.00 73.06 116 GLU A C 1
ATOM 919 O O . GLU A 1 116 ? -13.699 -9.298 36.816 1.00 73.06 116 GLU A O 1
ATOM 924 N N . ALA A 1 117 ? -11.963 -7.968 36.347 1.00 70.19 117 ALA A N 1
ATOM 925 C CA . ALA A 1 117 ? -11.356 -8.090 37.678 1.00 70.19 117 ALA A CA 1
ATOM 926 C C . ALA A 1 117 ? -12.215 -7.486 38.812 1.00 70.19 117 ALA A C 1
ATOM 928 O O . ALA A 1 117 ? -12.125 -7.919 39.963 1.00 70.19 117 ALA A O 1
ATOM 929 N N . ALA A 1 118 ? -13.052 -6.487 38.514 1.00 67.56 118 ALA A N 1
ATOM 930 C CA . ALA A 1 118 ? -13.958 -5.890 39.495 1.00 67.56 118 ALA A CA 1
ATOM 931 C C . ALA A 1 118 ? -15.201 -6.763 39.760 1.00 67.56 118 ALA A C 1
ATOM 933 O O . ALA A 1 118 ? -15.691 -6.787 40.891 1.00 67.56 118 ALA A O 1
ATOM 934 N N . GLU A 1 119 ? -15.683 -7.510 38.759 1.00 62.34 119 GLU A N 1
ATOM 935 C CA . GLU A 1 119 ? -16.787 -8.471 38.917 1.00 62.34 119 GLU A CA 1
ATOM 936 C C . GLU A 1 119 ? -16.365 -9.760 39.645 1.00 62.34 119 GLU A C 1
ATOM 938 O O . GLU A 1 119 ? -17.161 -10.297 40.407 1.00 62.34 119 GLU A O 1
ATOM 943 N N . GLU A 1 120 ? -15.115 -10.224 39.518 1.00 62.72 120 GLU A N 1
ATOM 944 C CA . GLU A 1 120 ? -14.626 -11.431 40.221 1.00 62.72 120 GLU A CA 1
ATOM 945 C C . GLU A 1 120 ? -14.380 -11.243 41.735 1.00 62.72 120 GLU A C 1
ATOM 947 O O . GLU A 1 12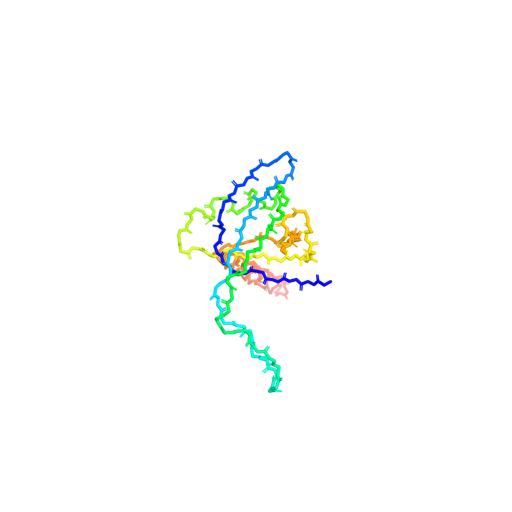0 ? -14.146 -12.219 42.450 1.00 62.72 120 GLU A O 1
ATOM 952 N N . THR A 1 121 ? -14.436 -10.007 42.250 1.00 58.78 121 THR A N 1
ATOM 953 C CA . THR A 1 121 ? -14.181 -9.709 43.678 1.00 58.78 121 THR A CA 1
ATOM 954 C C . THR A 1 121 ? -15.461 -9.468 44.505 1.00 58.78 121 THR A C 1
ATOM 956 O O . THR A 1 121 ? -15.360 -9.055 45.664 1.00 58.78 121 THR A O 1
ATOM 959 N N . THR A 1 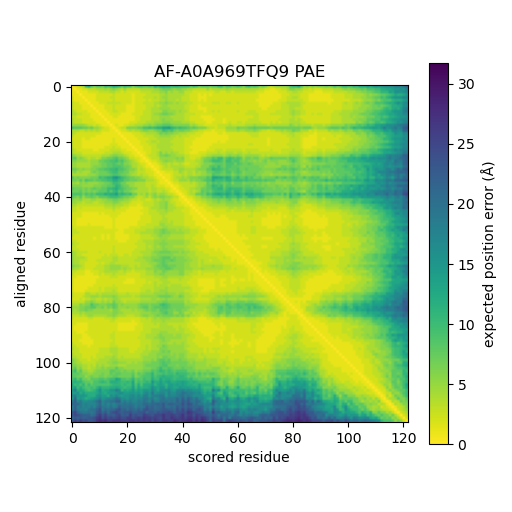122 ? -16.654 -9.710 43.939 1.00 50.56 122 THR A N 1
ATOM 960 C CA . THR A 1 122 ? -17.972 -9.542 44.598 1.00 50.56 122 THR A CA 1
ATOM 961 C C . THR A 1 122 ? -18.703 -10.874 44.734 1.00 50.56 122 THR A C 1
ATOM 963 O O . THR A 1 122 ? -19.276 -11.114 45.822 1.00 50.56 122 THR A O 1
#

Solvent-accessible surface area (backbone atoms only — not comparable to full-atom values): 7182 Å² total; per-residue (Å²): 116,81,47,75,48,75,46,60,76,56,68,74,44,85,53,96,69,29,32,42,32,30,35,73,46,78,74,81,78,74,94,68,66,89,90,64,88,73,71,84,78,71,75,71,46,58,34,40,35,41,36,45,43,76,46,44,69,72,35,60,73,56,70,73,39,91,86,52,38,39,40,34,31,24,38,70,48,78,38,79,91,74,75,30,46,30,31,47,46,78,43,62,46,34,54,61,60,53,50,53,53,54,52,52,54,51,52,52,52,53,55,50,56,56,51,53,58,57,61,77,74,113

Mean predicted aligned error: 6.04 Å

Foldseek 3Di:
DKDKDKFAWDDWDDDVFKIKIKDKDDDDDDDDPPPPDDDVPDDIAIEIEIGTPVQCVVCVVVSVDPPKMKMFMFDWDQDPVVRHIYGYTPHIDIPVRVVVVVVVVVVVVVVVVVVVVVVVVD

pLDDT: mean 91.18, std 8.62, range [50.56, 98.31]

=== Feature glossary ===
Legend for the data blocks above and below:

— What the protein is —

Sequence gives the chain of amino acids in standard one-letter code (A=alanine, C=cysteine, …, Y=tyrosine), read N→C. It is the only feature that is directly encoded by the gene; all structural features are derived from the folded form of this sequence.

The annotation block draws on four external resources. InterPro: which protein families and domains the sequence belongs to. GO: standardized terms for what the protein does, what process it participates in, and where in the cell it acts. CATH: which structural fold it has in the CATH hierarchy. Organism: the species of origin.

— Where its atoms are —

Atomic coordinates in PDBx/mmCIF format — the same representation the Protein Data Bank distributes. Each line of the _atom_site loop places one backbone atom in Cartesian space (units: ångströms, origin: arbitrary).

Six rendered views show the 3D structure from the faces of a cube — i.e. along ±x, ±y, ±z. Rendering representation is drawn randomly per protein from cartoon (secondary-structure ribbons), sticks (backbone bonds), or molecular surface; coloring is either N→C rainbow (blue at the N-terminus through red at the C-terminus) or one color per chain.

— Local backbone conformation —

DSSP 8-state secondary structure assigns each residue one of H (α-helix), G (3₁₀-helix), I (π-helix), E (extended β-strand), B (isolated β-bridge), T (hydrogen-bonded turn), S (bend), or '-' (coil). The assignment is computed from backbone hydrogen-bond geometry via the Kabsch–Sander algorithm.

P-SEA three-state annotation labels each residue as helix, strand, or coil based purely on the geometry of the Cα trace. It serves as a fallback when the full backbone (and thus DSSP) is unavailable.

φ (phi) and ψ (psi) are the two rotatable backbone dihedrals per residue: φ is the C(i-1)–N–Cα–C torsion, ψ is the N–Cα–C–N(i+1) torsion, both in degrees on (−180°, 180°]. α-helical residues cluster near (−60°, −45°); β-strand residues near (−120°, +130°). A Ramachandran plot is simply a scatter of (φ, ψ) for every residue.

— Global shape and packing —

Radius of gyration (Rg) is the root-mean-square distance of Cα atoms from their centroid — a single number for overall size and compactness. A globular domain of N residues has Rg ≈ 2.2·N^0.38 Å; an extended or disordered chain has a much larger Rg. The Cα contact count is the number of residue pairs whose Cα atoms are within 8 Å and are more than four positions apart in sequence — a standard proxy for tertiary packing density. The bounding box is the smallest axis-aligned box enclosing all Cα atoms.

Accessible surface area quantifies burial. A residue with SASA near zero is packed into the hydrophobic core; one with SASA >100 Å² sits on the surface. Computed here via the Shrake–Rupley numerical algorithm with a 1.4 Å probe.

The contact map is a binary N×N matrix image: pixel (i, j) is dark where Cα_i and Cα_j are within 8 Å and |i−j|>4. Because the |i−j|>4 filter removes local helical contacts, off-diagonal stripes parallel to the main diagonal indicate parallel β-sheets; stripes perpendicular to it indicate antiparallel β-sheets. The Ramachandran plot scatters every residue's (φ, ψ) pair against the sterically allowed regions. The PAE heatmap renders the predicted-aligned-error matrix.

— Structural neighborhood —

A 3Di character summarizes, for each residue, the relative orientation of the Cα frame of its nearest spatial neighbor. Because it encodes fold topology rather than chemistry, 3Di alignments detect remote structural similarity that sequence alignment misses.

Structural nearest neighbors (via Foldseek easy-search vs the PDB). Reported per hit: target PDB id, E-value, and alignment TM-score. A TM-score above ~0.5 is the conventional threshold for 'same fold'.

— Confidence and disorder —

For AlphaFold models, the B-factor field carries pLDDT — the model's own estimate of local accuracy on a 0–100 scale. Regions with pLDDT<50 should be treated as essentially unmodeled; they often correspond to intrinsically disordered segments.

B-factor (Debye–Waller factor) reflects atomic displacement in the crystal lattice. It is an experimental observable (units Å²), not a prediction; low values mean the atom is pinned down, high values mean it moves or is heterogeneous across the crystal.

Predicted Aligned Error (PAE) is an AlphaFold confidence matrix: entry (i, j) is the expected error in the position of residue j, in ångströms, when the prediction is superimposed on the true structure at residue i. Low PAE within a block of residues means that block is internally rigid and well-predicted; high PAE between two blocks means their relative placement is uncertain even if each block individually is confident.